Protein AF-A0A1Y1MM07-F1 (afdb_monomer_lite)

Structure (mmCIF, N/CA/C/O backbone):
data_AF-A0A1Y1MM07-F1
#
_entry.id   AF-A0A1Y1MM07-F1
#
loop_
_atom_site.group_PDB
_atom_site.id
_atom_site.type_symbol
_atom_site.label_atom_id
_atom_site.label_alt_id
_atom_site.label_comp_id
_atom_site.label_asym_id
_atom_site.label_entity_id
_atom_site.label_seq_id
_atom_site.pdbx_PDB_ins_code
_atom_site.Cartn_x
_atom_site.Cartn_y
_atom_site.Cartn_z
_atom_site.occupancy
_atom_site.B_iso_or_equiv
_atom_site.auth_seq_id
_atom_site.auth_comp_id
_atom_site.auth_asym_id
_atom_site.auth_atom_id
_atom_site.pdbx_PDB_model_num
ATOM 1 N N . MET A 1 1 ? 27.409 31.759 78.053 1.00 37.31 1 MET A N 1
ATOM 2 C CA . MET A 1 1 ? 28.621 32.077 77.273 1.00 37.31 1 MET A CA 1
ATOM 3 C C . MET A 1 1 ? 28.332 31.735 75.811 1.00 37.31 1 MET A C 1
ATOM 5 O O . MET A 1 1 ? 28.061 30.571 75.577 1.00 37.31 1 MET A O 1
ATOM 9 N N . ILE A 1 2 ? 28.333 32.751 74.918 1.00 43.31 2 ILE A N 1
ATOM 10 C CA . ILE A 1 2 ? 28.798 32.759 73.496 1.00 43.31 2 ILE A CA 1
ATOM 11 C C . ILE A 1 2 ? 28.337 31.607 72.559 1.00 43.31 2 ILE A C 1
ATOM 13 O O . ILE A 1 2 ? 28.619 30.460 72.856 1.00 43.31 2 ILE A O 1
ATOM 17 N N . ASN A 1 3 ? 27.680 31.756 71.393 1.00 34.81 3 ASN A N 1
ATOM 18 C CA . ASN A 1 3 ? 27.496 32.809 70.365 1.00 34.81 3 ASN A CA 1
ATOM 19 C C . ASN A 1 3 ? 26.210 32.464 69.553 1.00 34.81 3 ASN A C 1
ATOM 21 O O . ASN A 1 3 ? 25.998 31.293 69.263 1.00 34.81 3 ASN A O 1
ATOM 25 N N . LYS A 1 4 ? 25.210 33.336 69.332 1.00 48.16 4 LYS A N 1
ATOM 26 C CA . LYS A 1 4 ? 25.006 34.297 68.212 1.00 48.16 4 LYS A CA 1
ATOM 27 C C . LYS A 1 4 ? 25.667 33.958 66.860 1.00 48.16 4 LYS A C 1
ATOM 29 O O . LYS A 1 4 ? 26.886 33.925 66.811 1.00 48.16 4 LYS A O 1
ATOM 34 N N . LEU A 1 5 ? 24.855 33.844 65.795 1.00 41.19 5 LEU A N 1
ATOM 35 C CA . LEU A 1 5 ? 25.003 34.386 64.415 1.00 41.19 5 LEU A CA 1
ATOM 36 C C . LEU A 1 5 ? 23.822 33.835 63.563 1.00 41.19 5 LEU A C 1
ATOM 38 O O . LEU A 1 5 ? 23.614 32.630 63.572 1.00 41.19 5 LEU A O 1
ATOM 42 N N . PHE A 1 6 ? 22.875 34.685 63.115 1.00 39.53 6 PHE A N 1
ATOM 43 C CA . PHE A 1 6 ? 22.716 35.182 61.717 1.00 39.53 6 PHE A CA 1
ATOM 44 C C . PHE A 1 6 ? 22.302 34.048 60.732 1.00 39.53 6 PHE A C 1
ATOM 46 O O . PHE A 1 6 ? 22.954 33.018 60.727 1.00 39.53 6 PHE A O 1
ATOM 53 N N . SER A 1 7 ? 21.291 34.112 59.855 1.00 37.06 7 SER A N 1
ATOM 54 C CA . SER A 1 7 ? 20.555 35.238 59.279 1.00 37.06 7 SER A CA 1
ATOM 55 C C . SER A 1 7 ? 19.344 34.772 58.439 1.00 37.06 7 SER A C 1
ATOM 57 O O . SER A 1 7 ? 19.361 33.662 57.916 1.00 37.06 7 SER A O 1
ATOM 59 N N . GLU A 1 8 ? 18.378 35.689 58.316 1.00 39.94 8 GLU A N 1
ATOM 60 C CA . GLU A 1 8 ? 17.592 36.098 57.130 1.00 39.94 8 GLU A CA 1
ATOM 61 C C . GLU A 1 8 ? 16.610 35.172 56.378 1.00 39.94 8 GLU A C 1
ATOM 63 O O . GLU A 1 8 ? 16.934 34.102 55.868 1.00 39.94 8 GLU A O 1
ATOM 68 N N . ASP A 1 9 ? 15.396 35.727 56.259 1.00 47.38 9 ASP A N 1
ATOM 69 C CA . ASP A 1 9 ? 14.365 35.558 55.232 1.00 47.38 9 ASP A CA 1
ATOM 70 C C . ASP A 1 9 ? 14.912 35.425 53.800 1.00 47.38 9 ASP A C 1
ATOM 72 O O . ASP A 1 9 ? 15.901 36.070 53.491 1.00 47.38 9 ASP A O 1
ATOM 76 N N . ILE A 1 10 ? 14.204 34.702 52.915 1.00 43.00 10 ILE A N 1
ATOM 77 C CA . ILE A 1 10 ? 13.731 35.193 51.599 1.00 43.00 10 ILE A CA 1
ATOM 78 C C . ILE A 1 10 ? 12.591 34.271 51.114 1.00 43.00 10 ILE A C 1
ATOM 80 O O . ILE A 1 10 ? 12.785 33.102 50.779 1.00 43.00 10 ILE A O 1
ATOM 84 N N . ASP A 1 11 ? 11.397 34.852 51.036 1.00 47.22 11 ASP A N 1
ATOM 85 C CA . ASP A 1 11 ? 10.288 34.448 50.176 1.00 47.22 11 ASP A CA 1
ATOM 86 C C . ASP A 1 11 ? 10.658 34.764 48.715 1.00 47.22 11 ASP A C 1
ATOM 88 O O . ASP A 1 11 ? 10.967 35.916 48.412 1.00 47.22 11 ASP A O 1
ATOM 92 N N . THR A 1 12 ? 10.689 33.777 47.809 1.00 44.53 12 THR A N 1
ATOM 93 C CA . THR A 1 12 ? 10.340 33.977 46.384 1.00 44.53 12 THR A CA 1
ATOM 94 C C . THR A 1 12 ? 10.309 32.660 45.601 1.00 44.53 12 THR A C 1
ATOM 96 O O . THR A 1 12 ? 11.318 31.990 45.389 1.00 44.53 12 THR A O 1
ATOM 99 N N . ARG A 1 13 ? 9.121 32.324 45.085 1.00 49.28 13 ARG A N 1
ATOM 100 C CA . ARG A 1 13 ? 8.924 31.392 43.964 1.00 49.28 13 ARG A CA 1
ATOM 101 C C . ARG A 1 13 ? 9.749 31.854 42.753 1.00 49.28 13 ARG A C 1
ATOM 103 O O . ARG A 1 13 ? 9.413 32.874 42.155 1.00 49.28 13 ARG A O 1
ATOM 110 N N . SER A 1 14 ? 10.754 31.089 42.332 1.00 43.97 14 SER A N 1
ATOM 111 C CA . SER A 1 14 ? 11.426 31.286 41.043 1.00 43.97 14 SER A CA 1
ATOM 112 C C . SER A 1 14 ? 10.885 30.290 40.008 1.00 43.97 14 SER A C 1
ATOM 114 O O . SER A 1 14 ? 11.067 29.079 40.105 1.00 43.97 14 SER A O 1
ATOM 116 N N . GLY A 1 15 ? 10.148 30.806 39.020 1.00 59.78 15 GLY A N 1
ATOM 117 C CA . GLY A 1 15 ? 9.855 30.074 37.785 1.00 59.78 15 GLY A CA 1
ATOM 118 C C . GLY A 1 15 ? 11.124 29.885 36.936 1.00 59.78 15 GLY A C 1
ATOM 119 O O . GLY A 1 15 ? 12.152 30.502 37.225 1.00 59.78 15 GLY A O 1
ATOM 120 N N . PRO A 1 16 ? 11.081 29.044 35.887 1.00 55.47 16 PRO A N 1
ATOM 121 C CA . PRO A 1 16 ? 12.240 28.810 35.035 1.00 55.47 16 PRO A CA 1
ATOM 122 C C . PRO A 1 16 ? 12.601 30.094 34.275 1.00 55.47 16 PRO A C 1
ATOM 124 O O . PRO A 1 16 ? 11.744 30.741 33.673 1.00 55.47 16 PRO A O 1
ATOM 127 N N . VAL A 1 17 ? 13.880 30.465 34.327 1.00 61.97 17 VAL A N 1
ATOM 128 C CA . VAL A 1 17 ? 14.432 31.652 33.663 1.00 61.97 17 VAL A CA 1
ATOM 129 C C . VAL A 1 17 ? 14.341 31.466 32.138 1.00 61.97 17 VAL A C 1
ATOM 131 O O . VAL A 1 17 ? 14.716 30.395 31.651 1.00 61.97 17 VAL A O 1
ATOM 134 N N . PRO A 1 18 ? 13.851 32.451 31.360 1.00 70.50 18 PRO A N 1
ATOM 135 C CA . PRO A 1 18 ? 13.851 32.357 29.903 1.00 70.50 18 PRO A CA 1
ATOM 136 C C . PRO A 1 18 ? 15.288 32.326 29.349 1.00 70.50 18 PRO A C 1
ATOM 138 O O . PRO A 1 18 ? 16.193 32.907 29.957 1.00 70.50 18 PRO A O 1
ATOM 141 N N . PRO A 1 19 ? 15.520 31.662 28.201 1.00 65.12 19 PRO A N 1
ATOM 142 C CA . PRO A 1 19 ? 16.841 31.611 27.586 1.00 65.12 19 PRO A CA 1
ATOM 143 C C . PRO A 1 19 ? 17.317 33.016 27.177 1.00 65.12 19 PRO A C 1
ATOM 145 O O . PRO A 1 19 ? 16.496 33.859 26.801 1.00 65.12 19 PRO A O 1
ATOM 148 N N . PRO A 1 20 ? 18.636 33.282 27.233 1.00 69.00 20 PRO A N 1
ATOM 149 C CA . PRO A 1 20 ? 19.189 34.572 26.850 1.00 69.00 20 PRO A CA 1
ATOM 150 C C . PRO A 1 20 ? 18.951 34.859 25.356 1.00 69.00 20 PRO A C 1
ATOM 152 O O . PRO A 1 20 ? 18.939 33.930 24.542 1.00 69.00 20 PRO A O 1
ATOM 155 N N . PRO A 1 21 ? 18.772 36.138 24.978 1.00 72.69 21 PRO A N 1
ATOM 156 C CA . PRO A 1 21 ? 18.596 36.527 23.586 1.00 72.69 21 PRO A CA 1
ATOM 157 C C . PRO A 1 21 ? 19.857 36.225 22.755 1.00 72.69 21 PRO A C 1
ATOM 159 O O . PRO A 1 21 ? 20.974 36.299 23.278 1.00 72.69 21 PRO A O 1
ATOM 162 N N . PRO A 1 22 ? 19.701 35.894 21.460 1.00 67.94 22 PRO A N 1
ATOM 163 C CA . PRO A 1 22 ? 20.828 35.672 20.564 1.00 67.94 22 PRO A CA 1
ATOM 164 C C . PRO A 1 22 ? 21.652 36.960 20.370 1.00 67.94 22 PRO A C 1
ATOM 166 O O . PRO A 1 22 ? 21.097 38.062 20.431 1.00 67.94 22 PRO A O 1
ATOM 169 N N . PRO A 1 23 ? 22.970 36.842 20.124 1.00 71.62 23 PRO A N 1
ATOM 170 C CA . PRO A 1 23 ? 23.832 37.992 19.872 1.00 71.62 23 PRO A CA 1
ATOM 171 C C . PRO A 1 23 ? 23.418 38.739 18.589 1.00 71.62 23 PRO A C 1
ATOM 173 O O . PRO A 1 23 ? 22.902 38.118 17.654 1.00 71.62 23 PRO A O 1
ATOM 176 N N . PRO A 1 24 ? 23.652 40.063 18.515 1.00 65.81 24 PRO A N 1
ATOM 177 C CA . PRO A 1 24 ? 23.350 40.847 17.323 1.00 65.81 24 PRO A CA 1
ATOM 178 C C . PRO A 1 24 ? 24.219 40.398 16.139 1.00 65.81 24 PRO A C 1
ATOM 180 O O . PRO A 1 24 ? 25.421 40.170 16.283 1.00 65.81 24 PRO A O 1
ATOM 183 N N . MET A 1 25 ? 23.596 40.273 14.963 1.00 57.12 25 MET A N 1
ATOM 184 C CA . MET A 1 25 ? 24.300 40.014 13.704 1.00 57.12 25 MET A CA 1
ATOM 185 C C . MET A 1 25 ? 25.295 41.144 13.388 1.00 57.12 25 MET A C 1
ATOM 187 O O . MET A 1 25 ? 25.000 42.305 13.681 1.00 57.12 25 MET A O 1
ATOM 191 N N . PRO A 1 26 ? 26.436 40.839 12.743 1.00 57.25 26 PRO A N 1
ATOM 192 C CA . PRO A 1 26 ? 27.324 41.865 12.216 1.00 57.25 26 PRO A CA 1
ATOM 193 C C . PRO A 1 26 ? 26.592 42.683 11.147 1.00 57.25 26 PRO A C 1
ATOM 195 O O . PRO A 1 26 ? 25.983 42.137 10.225 1.00 57.25 26 PRO A O 1
ATOM 198 N N . THR A 1 27 ? 26.643 44.002 11.293 1.00 52.19 27 THR A N 1
ATOM 199 C CA . THR A 1 27 ? 26.081 44.968 10.354 1.00 52.19 27 THR A CA 1
ATOM 200 C C . THR A 1 27 ? 26.763 44.793 8.999 1.00 52.19 27 THR A C 1
ATOM 202 O O . THR A 1 27 ? 27.965 45.011 8.873 1.00 52.19 27 THR A O 1
ATOM 205 N N . VAL A 1 28 ? 26.012 44.378 7.978 1.00 52.00 28 VAL A N 1
ATOM 206 C CA . VAL A 1 28 ? 26.482 44.450 6.592 1.00 52.00 28 VAL A CA 1
ATOM 207 C C . VAL A 1 28 ? 26.478 45.926 6.216 1.00 52.00 28 VAL A C 1
ATOM 209 O O . VAL A 1 28 ? 25.421 46.555 6.192 1.00 52.00 28 VAL A O 1
ATOM 212 N N . GLU A 1 29 ? 27.658 46.492 5.978 1.00 42.22 29 GLU A N 1
ATOM 213 C CA . GLU A 1 29 ? 27.793 47.854 5.472 1.00 42.22 29 GLU A CA 1
ATOM 214 C C . GLU A 1 29 ? 27.131 47.934 4.093 1.00 42.22 29 GLU A C 1
ATOM 216 O O . GLU A 1 29 ? 27.605 47.374 3.103 1.00 42.22 29 GLU A O 1
ATOM 221 N N . THR A 1 30 ? 25.982 48.604 4.041 1.00 40.47 30 THR A N 1
ATOM 222 C CA . THR A 1 30 ? 25.290 48.945 2.803 1.00 40.47 30 THR A CA 1
ATOM 223 C C . THR A 1 30 ? 26.210 49.839 1.974 1.00 40.47 30 THR A C 1
ATOM 225 O O . THR A 1 30 ? 26.371 51.020 2.282 1.00 40.47 30 THR A O 1
ATOM 228 N N . ILE A 1 31 ? 26.818 49.290 0.921 1.00 43.06 31 ILE A N 1
ATOM 229 C CA . ILE A 1 31 ? 27.521 50.096 -0.080 1.00 43.06 31 ILE A CA 1
ATOM 230 C C . ILE A 1 31 ? 26.474 51.010 -0.721 1.00 43.06 31 ILE A C 1
ATOM 232 O O . ILE A 1 31 ? 25.554 50.549 -1.398 1.00 43.06 31 ILE A O 1
ATOM 236 N N . GLN A 1 32 ? 26.590 52.308 -0.447 1.00 38.91 32 GLN A N 1
ATOM 237 C CA . GLN A 1 32 ? 25.758 53.337 -1.050 1.00 38.91 32 GLN A CA 1
ATOM 238 C C . GLN A 1 32 ? 26.049 53.369 -2.553 1.00 38.91 32 GLN A C 1
ATOM 240 O O . GLN A 1 32 ? 27.163 53.666 -2.978 1.00 38.91 32 GLN A O 1
ATOM 245 N N . LEU A 1 33 ? 25.038 53.032 -3.353 1.00 46.50 33 LEU A N 1
ATOM 246 C CA . LEU A 1 33 ? 25.017 53.290 -4.786 1.00 46.50 33 LEU A CA 1
ATOM 247 C C . LEU A 1 33 ? 24.989 54.803 -4.976 1.00 46.50 33 LEU A C 1
ATOM 249 O O . LEU A 1 33 ? 23.925 55.384 -4.819 1.00 46.50 33 LEU A O 1
ATOM 253 N N . ASN A 1 34 ? 26.121 55.427 -5.288 1.00 48.88 34 ASN A N 1
ATOM 254 C CA . ASN A 1 34 ? 26.160 56.733 -5.936 1.00 48.88 34 ASN A CA 1
ATOM 255 C C . ASN A 1 34 ? 27.449 56.855 -6.761 1.00 48.88 34 ASN A C 1
ATOM 257 O O . ASN A 1 34 ? 28.524 56.478 -6.305 1.00 48.88 34 ASN A O 1
ATOM 261 N N . ASP A 1 35 ? 27.272 57.389 -7.970 1.00 38.97 35 ASP A N 1
ATOM 262 C CA . ASP A 1 35 ? 28.250 57.673 -9.027 1.00 38.97 35 ASP A CA 1
ATOM 263 C C . ASP A 1 35 ? 28.723 56.509 -9.914 1.00 38.97 35 ASP A C 1
ATOM 265 O O . ASP A 1 35 ? 29.718 55.830 -9.672 1.00 38.97 35 ASP A O 1
ATOM 269 N N . ILE A 1 36 ? 28.018 56.355 -11.040 1.00 46.66 36 ILE A N 1
ATOM 270 C CA . ILE A 1 36 ? 28.522 55.703 -12.250 1.00 46.66 36 ILE A CA 1
ATOM 271 C C . ILE A 1 36 ? 29.133 56.793 -13.143 1.00 46.66 36 ILE A C 1
ATOM 273 O O . ILE A 1 36 ? 28.380 57.614 -13.671 1.00 46.66 36 ILE A O 1
ATOM 277 N N . PRO A 1 37 ? 30.438 56.736 -13.459 1.00 39.72 37 PRO A N 1
ATOM 278 C CA . PRO A 1 37 ? 30.936 57.231 -14.728 1.00 39.72 37 PRO A CA 1
ATOM 279 C C . PRO A 1 37 ? 31.177 56.044 -15.665 1.00 39.72 37 PRO A C 1
ATOM 281 O O . PRO A 1 37 ? 31.942 55.123 -15.393 1.00 39.72 37 PRO A O 1
ATOM 284 N N . ASN A 1 38 ? 30.469 56.091 -16.785 1.00 47.50 38 ASN A N 1
ATOM 285 C CA . ASN A 1 38 ? 30.560 55.218 -17.946 1.00 47.50 38 ASN A CA 1
ATOM 286 C C . ASN A 1 38 ? 32.017 54.976 -18.406 1.00 47.50 38 ASN A C 1
ATOM 288 O O . ASN A 1 38 ? 32.664 55.928 -18.835 1.00 47.50 38 ASN A O 1
ATOM 292 N N . THR A 1 39 ? 32.523 53.733 -18.383 1.00 42.84 39 THR A N 1
ATOM 293 C CA . THR A 1 39 ? 33.608 53.260 -19.274 1.00 42.84 39 THR A CA 1
ATOM 294 C C . THR A 1 39 ? 33.572 51.723 -19.424 1.00 42.84 39 THR A C 1
ATOM 296 O O . THR A 1 39 ? 33.589 50.989 -18.444 1.00 42.84 39 THR A O 1
ATOM 299 N N . GLU A 1 40 ? 33.481 51.304 -20.688 1.00 42.22 40 GLU A N 1
ATOM 300 C CA . GLU A 1 40 ? 33.608 50.009 -21.393 1.00 42.22 40 GLU A CA 1
ATOM 301 C C . GLU A 1 40 ? 33.887 48.655 -20.673 1.00 42.22 40 GLU A C 1
ATOM 303 O O . GLU A 1 40 ? 34.630 48.565 -19.693 1.00 42.22 40 GLU A O 1
ATOM 308 N N . PRO A 1 41 ? 33.370 47.531 -21.229 1.00 42.47 41 PRO A N 1
ATOM 309 C CA . PRO A 1 41 ? 33.535 46.191 -20.667 1.00 42.47 41 PRO A CA 1
ATOM 310 C C . PRO A 1 41 ? 34.928 45.598 -20.944 1.00 42.47 41 PRO A C 1
ATOM 312 O O . PRO A 1 41 ? 35.231 45.148 -22.048 1.00 42.47 41 PRO A O 1
ATOM 315 N N . ILE A 1 42 ? 35.765 45.492 -19.908 1.00 44.56 42 ILE A N 1
ATOM 316 C CA . ILE A 1 42 ? 37.000 44.695 -19.964 1.00 44.56 42 ILE A CA 1
ATOM 317 C C . ILE A 1 42 ? 36.639 43.207 -19.850 1.00 44.56 42 ILE A C 1
ATOM 319 O O . ILE A 1 42 ? 36.332 42.697 -18.769 1.00 44.56 42 ILE A O 1
ATOM 323 N N . ILE A 1 43 ? 36.721 42.497 -20.976 1.00 51.41 43 ILE A N 1
ATOM 324 C CA . ILE A 1 43 ? 36.728 41.032 -21.041 1.00 51.41 43 ILE A CA 1
ATOM 325 C C . ILE A 1 43 ? 37.981 40.538 -20.300 1.00 51.41 43 ILE A C 1
ATOM 327 O O . ILE A 1 43 ? 39.099 40.681 -20.790 1.00 51.41 43 ILE A O 1
ATOM 331 N N . ARG A 1 44 ? 37.816 39.958 -19.106 1.00 53.25 44 ARG A N 1
ATOM 332 C CA . ARG A 1 44 ? 38.906 39.267 -18.398 1.00 53.25 44 ARG A CA 1
ATOM 333 C C . ARG A 1 44 ? 38.909 37.788 -18.813 1.00 53.25 44 ARG A C 1
ATOM 335 O O . ARG A 1 44 ? 37.868 37.144 -18.690 1.00 53.25 44 ARG A O 1
ATOM 342 N N . PRO A 1 45 ? 40.031 37.225 -19.292 1.00 53.59 45 PRO A N 1
ATOM 343 C CA . PRO A 1 45 ? 40.102 35.807 -19.636 1.00 53.59 45 PRO A CA 1
ATOM 344 C C . PRO A 1 45 ? 40.060 34.927 -18.371 1.00 53.59 45 PRO A C 1
ATOM 346 O O . PRO A 1 45 ? 40.540 35.350 -17.314 1.00 53.59 45 PRO A O 1
ATOM 349 N N . PRO A 1 46 ? 39.525 33.692 -18.443 1.00 49.25 46 PRO A N 1
ATOM 350 C CA . PRO A 1 46 ? 39.530 32.786 -17.303 1.00 49.25 46 PRO A CA 1
ATOM 351 C C . PRO A 1 46 ? 40.965 32.337 -17.005 1.00 49.25 46 PRO A C 1
ATOM 353 O O . PRO A 1 46 ? 41.650 31.774 -17.862 1.00 49.25 46 PRO A O 1
ATOM 356 N N . LEU A 1 47 ? 41.417 32.575 -15.771 1.00 52.34 47 LEU A N 1
ATOM 357 C CA . LEU A 1 47 ? 42.679 32.051 -15.252 1.00 52.34 47 LEU A CA 1
ATOM 358 C C . LEU A 1 47 ? 42.631 30.517 -15.285 1.00 52.34 47 LEU A C 1
ATOM 360 O O . LEU A 1 47 ? 42.002 29.878 -14.439 1.00 52.34 47 LEU A O 1
ATOM 364 N N . LYS A 1 48 ? 43.307 29.925 -16.274 1.00 54.72 48 LYS A N 1
ATOM 365 C CA . LYS A 1 48 ? 43.599 28.491 -16.326 1.00 54.72 48 LYS A CA 1
ATOM 366 C C . LYS A 1 48 ? 44.530 28.160 -15.158 1.00 54.72 48 LYS A C 1
ATOM 368 O O . LYS A 1 48 ? 45.729 28.418 -15.228 1.00 54.72 48 LYS A O 1
ATOM 373 N N . ARG A 1 49 ? 43.985 27.616 -14.067 1.00 55.56 49 ARG A N 1
ATOM 374 C CA . ARG A 1 49 ? 44.797 27.029 -12.995 1.00 55.56 49 ARG A CA 1
ATOM 375 C C . ARG A 1 49 ? 45.356 25.702 -13.504 1.00 55.56 49 ARG A C 1
ATOM 377 O O . ARG A 1 49 ? 44.602 24.767 -13.751 1.00 55.56 49 ARG A O 1
ATOM 384 N N . SER A 1 50 ? 46.669 25.662 -13.711 1.00 55.72 50 SER A N 1
ATOM 385 C CA . SER A 1 50 ? 47.407 24.425 -13.971 1.00 55.72 50 SER A CA 1
ATOM 386 C C . SER A 1 50 ? 47.249 23.470 -12.776 1.00 55.72 50 SER A C 1
ATOM 388 O O . SER A 1 50 ? 47.323 23.946 -11.638 1.00 55.72 50 SER A O 1
ATOM 390 N N . PRO A 1 51 ? 47.038 22.156 -12.978 1.00 51.53 51 PRO A N 1
ATOM 391 C CA . PRO A 1 51 ? 47.055 21.202 -11.880 1.00 51.53 51 PRO A CA 1
ATOM 392 C C . PRO A 1 51 ? 48.498 21.057 -11.382 1.00 51.53 51 PRO A C 1
ATOM 394 O O . PRO A 1 51 ? 49.358 20.499 -12.062 1.00 51.53 51 PRO A O 1
ATOM 397 N N . SER A 1 52 ? 48.779 21.595 -10.196 1.00 49.75 52 SER A N 1
ATOM 398 C CA . SER A 1 52 ? 50.033 21.321 -9.500 1.00 49.75 52 SER A CA 1
ATOM 399 C C . SER A 1 52 ? 49.963 19.912 -8.911 1.00 49.75 52 SER A C 1
ATOM 401 O O . SER A 1 52 ? 49.120 19.609 -8.068 1.00 49.75 52 SER A O 1
ATOM 403 N N . ILE A 1 53 ? 50.836 19.038 -9.405 1.00 60.06 53 ILE A N 1
ATOM 404 C CA . ILE A 1 53 ? 51.089 17.704 -8.866 1.00 60.06 53 ILE A CA 1
ATOM 405 C C . ILE A 1 53 ? 51.873 17.882 -7.561 1.00 60.06 53 ILE A C 1
ATOM 407 O O . ILE A 1 53 ? 53.088 18.012 -7.613 1.00 60.06 53 ILE A O 1
ATOM 411 N N . MET A 1 54 ? 51.185 17.944 -6.417 1.00 55.09 54 MET A N 1
ATOM 412 C CA . MET A 1 54 ? 51.654 17.526 -5.081 1.00 55.09 54 MET A CA 1
ATOM 413 C C . MET A 1 54 ? 50.712 18.070 -4.004 1.00 55.09 54 MET A C 1
ATOM 415 O O . MET A 1 54 ? 50.679 19.275 -3.774 1.00 55.09 54 MET A O 1
ATOM 419 N N . SER A 1 55 ? 50.014 17.181 -3.293 1.00 44.69 55 SER A N 1
ATOM 420 C CA . SER A 1 55 ? 49.994 17.149 -1.819 1.00 44.69 55 SER A CA 1
ATOM 421 C C . SER 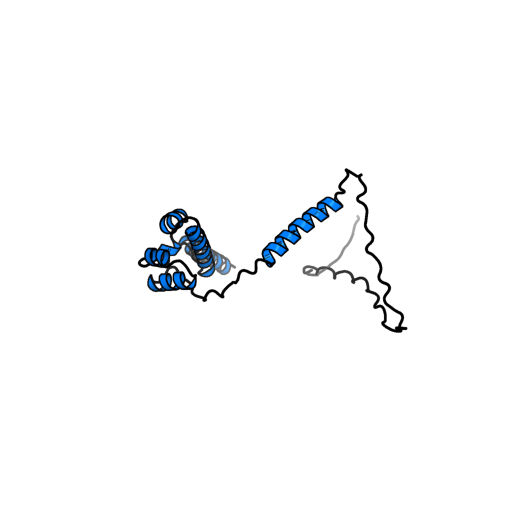A 1 55 ? 49.030 16.077 -1.331 1.00 44.69 55 SER A C 1
ATOM 423 O O . SER A 1 55 ? 47.825 16.269 -1.211 1.00 44.69 55 SER A O 1
ATOM 425 N N . THR A 1 56 ? 49.601 14.925 -1.010 1.00 54.25 56 THR A N 1
ATOM 426 C CA . THR A 1 56 ? 48.972 13.851 -0.249 1.00 54.25 56 THR A CA 1
ATOM 427 C C . THR A 1 56 ? 48.873 14.284 1.216 1.00 54.25 56 THR A C 1
ATOM 429 O O . THR A 1 56 ? 49.652 13.818 2.029 1.00 54.25 56 THR A O 1
ATOM 432 N N . MET A 1 57 ? 47.978 15.215 1.552 1.00 58.22 57 MET A N 1
ATOM 433 C CA . MET A 1 57 ? 47.487 15.486 2.916 1.00 58.22 57 MET A CA 1
ATOM 434 C C . MET A 1 57 ? 46.137 16.208 2.791 1.00 58.22 57 MET A C 1
ATOM 436 O O . MET A 1 57 ? 46.039 17.410 3.026 1.00 58.22 57 MET A O 1
ATOM 440 N N . THR A 1 58 ? 45.097 15.478 2.377 1.00 58.69 58 THR A N 1
ATOM 441 C CA . THR A 1 58 ? 43.708 15.961 2.394 1.00 58.69 58 THR A CA 1
ATOM 442 C C . THR A 1 58 ? 43.384 16.402 3.817 1.00 58.69 58 THR A C 1
ATOM 444 O O . THR A 1 58 ? 43.265 15.569 4.722 1.00 58.69 58 THR A O 1
ATOM 447 N N . THR A 1 59 ? 43.326 17.713 4.042 1.00 74.38 59 THR A N 1
ATOM 448 C CA . THR A 1 59 ? 43.023 18.263 5.365 1.00 74.38 59 THR A CA 1
ATOM 449 C C . THR A 1 59 ? 41.625 17.810 5.785 1.00 74.38 59 THR A C 1
ATOM 451 O O . THR A 1 59 ? 40.761 17.566 4.941 1.00 74.38 59 THR A O 1
ATOM 454 N N . THR A 1 60 ? 41.361 17.705 7.089 1.00 80.50 60 THR A N 1
ATOM 455 C CA . THR A 1 60 ? 40.018 17.381 7.609 1.00 80.50 60 THR A CA 1
ATOM 456 C C . THR A 1 60 ? 38.933 18.266 6.987 1.00 80.50 60 THR A C 1
ATOM 458 O O . THR A 1 60 ? 37.831 17.793 6.728 1.00 80.50 60 THR A O 1
ATOM 461 N N . SER A 1 61 ? 39.273 19.523 6.682 1.00 81.69 61 SER A N 1
ATOM 462 C CA . SER A 1 61 ? 38.384 20.475 6.016 1.00 81.69 61 SER A CA 1
ATOM 463 C C . SER A 1 61 ? 37.968 20.028 4.615 1.00 81.69 61 SER A C 1
ATOM 465 O O . SER A 1 61 ? 36.811 20.201 4.257 1.00 81.69 61 SER A O 1
ATOM 467 N N . GLU A 1 62 ? 38.873 19.443 3.833 1.00 84.38 62 GLU A N 1
ATOM 468 C CA . GLU A 1 62 ? 38.580 18.971 2.474 1.00 84.38 62 GLU A CA 1
ATOM 469 C C . GLU A 1 62 ? 37.693 17.721 2.512 1.00 84.38 62 GLU A C 1
ATOM 471 O O . GLU A 1 62 ? 36.682 17.672 1.821 1.00 84.38 62 GLU A O 1
ATOM 476 N N . ARG A 1 63 ? 37.948 16.795 3.449 1.00 84.81 63 ARG A N 1
ATOM 477 C CA . ARG A 1 63 ? 37.054 15.644 3.680 1.00 84.81 63 ARG A CA 1
ATOM 478 C C . ARG A 1 63 ? 35.652 16.080 4.100 1.00 84.81 63 ARG A C 1
ATOM 480 O O . ARG A 1 63 ? 34.669 15.552 3.599 1.00 84.81 63 ARG A O 1
ATOM 487 N N . MET A 1 64 ? 35.546 17.058 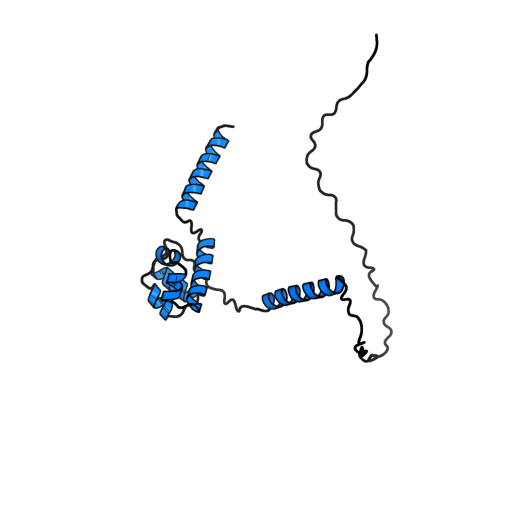5.002 1.00 90.62 64 MET A N 1
ATOM 488 C CA . MET A 1 64 ? 34.249 17.624 5.388 1.00 90.62 64 MET A CA 1
ATOM 489 C C . MET A 1 64 ? 33.549 18.278 4.193 1.00 90.62 64 MET A C 1
ATOM 491 O O . MET A 1 64 ? 32.345 18.108 4.026 1.00 90.62 64 MET A O 1
ATOM 495 N N . GLN A 1 65 ? 34.292 18.996 3.348 1.00 91.62 65 GLN A N 1
ATOM 496 C CA . GLN A 1 65 ? 33.757 19.606 2.133 1.00 91.62 65 GLN A CA 1
ATOM 497 C C . GLN A 1 65 ? 33.207 18.548 1.167 1.00 91.62 65 GLN A C 1
ATOM 499 O O . GLN A 1 65 ? 32.138 18.750 0.588 1.00 91.62 65 GLN A O 1
ATOM 504 N N . ASP A 1 66 ? 33.912 17.430 1.004 1.00 90.44 66 ASP A N 1
ATOM 505 C CA . ASP A 1 66 ? 33.505 16.325 0.135 1.00 90.44 66 ASP A CA 1
ATOM 506 C C . ASP A 1 66 ? 32.229 15.654 0.650 1.00 90.44 66 ASP A C 1
ATOM 508 O O . ASP A 1 66 ? 31.261 15.527 -0.099 1.00 90.44 66 ASP A O 1
ATOM 512 N N . GLU A 1 67 ? 32.170 15.327 1.944 1.00 90.94 67 GLU A N 1
ATOM 513 C CA . GLU A 1 67 ? 30.967 14.771 2.580 1.00 90.94 67 GLU A CA 1
ATOM 514 C C . GLU A 1 67 ? 29.764 15.715 2.429 1.00 90.94 67 GLU A C 1
ATOM 516 O O . GLU A 1 67 ? 28.665 15.293 2.060 1.00 90.94 67 GLU A O 1
ATOM 521 N N . LEU A 1 68 ? 29.966 17.020 2.638 1.00 94.00 68 LEU A N 1
ATOM 522 C CA . LEU A 1 68 ? 28.911 18.017 2.454 1.00 94.00 68 LEU A CA 1
ATOM 523 C C . LEU A 1 68 ? 28.434 18.083 1.001 1.00 94.00 68 LEU A C 1
ATOM 525 O O . LEU A 1 68 ? 27.228 18.152 0.760 1.00 94.00 68 LEU A O 1
ATOM 529 N N . ASN A 1 69 ? 29.344 18.039 0.028 1.00 92.12 69 ASN A N 1
ATOM 530 C CA . ASN A 1 69 ? 28.974 18.022 -1.387 1.00 92.12 69 ASN A CA 1
ATOM 531 C C . ASN A 1 69 ? 28.202 16.753 -1.759 1.00 92.12 69 ASN A C 1
ATOM 533 O O . ASN A 1 69 ? 27.217 16.844 -2.495 1.00 92.12 69 ASN A O 1
ATOM 537 N N . ILE A 1 70 ? 28.596 15.596 -1.224 1.00 92.19 70 ILE A N 1
ATOM 538 C CA . ILE A 1 70 ? 27.889 14.327 -1.425 1.00 92.19 70 ILE A CA 1
ATOM 539 C C . ILE A 1 70 ? 26.464 14.437 -0.880 1.00 92.19 70 ILE A C 1
ATOM 541 O O . ILE A 1 70 ? 25.506 14.211 -1.622 1.00 92.19 70 ILE A O 1
ATOM 545 N N . VAL A 1 71 ? 26.299 14.866 0.374 1.00 91.31 71 VAL A N 1
ATOM 546 C CA . VAL A 1 71 ? 24.977 15.023 0.999 1.00 91.31 71 VAL A CA 1
ATOM 547 C C . VAL A 1 71 ? 24.122 16.021 0.215 1.00 91.31 71 VAL A C 1
ATOM 549 O O . VAL A 1 71 ? 22.981 15.714 -0.129 1.00 91.31 71 VAL A O 1
ATOM 552 N N . LEU A 1 72 ? 24.658 17.191 -0.141 1.00 91.62 72 LEU A N 1
ATOM 553 C CA . LEU A 1 72 ? 23.926 18.195 -0.917 1.00 91.62 72 LEU A CA 1
ATOM 554 C C . LEU A 1 72 ? 23.535 17.692 -2.310 1.00 91.62 72 LEU A C 1
ATOM 556 O O . LEU A 1 72 ? 22.429 17.990 -2.767 1.00 91.62 72 LEU A O 1
ATOM 560 N N . SER A 1 73 ? 24.398 16.915 -2.970 1.00 88.25 73 SER A N 1
ATOM 561 C CA . SER A 1 73 ? 24.065 16.267 -4.240 1.00 88.25 73 SER A CA 1
ATOM 562 C C . SER A 1 73 ? 22.904 15.300 -4.051 1.00 88.25 73 SER A C 1
ATOM 564 O O . SER A 1 73 ? 21.900 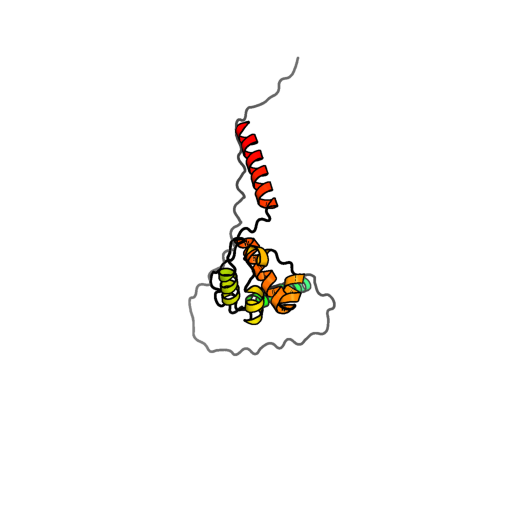15.436 -4.739 1.00 88.25 73 SER A O 1
ATOM 566 N N . MET A 1 74 ? 22.961 14.421 -3.047 1.00 85.62 74 MET A N 1
ATOM 567 C CA . MET A 1 74 ? 21.877 13.479 -2.752 1.00 85.62 74 MET A CA 1
ATOM 568 C C . MET A 1 74 ? 20.559 14.203 -2.444 1.00 85.62 74 MET A C 1
ATOM 570 O O . MET A 1 74 ? 19.500 13.802 -2.925 1.00 85.62 74 MET A O 1
ATOM 574 N N . PHE A 1 75 ? 20.588 15.291 -1.672 1.00 83.44 75 PHE A N 1
ATOM 575 C CA . PHE A 1 75 ? 19.395 16.100 -1.396 1.00 83.44 75 PHE A CA 1
ATOM 576 C C . PHE A 1 75 ? 18.850 16.770 -2.660 1.00 83.44 75 PHE A 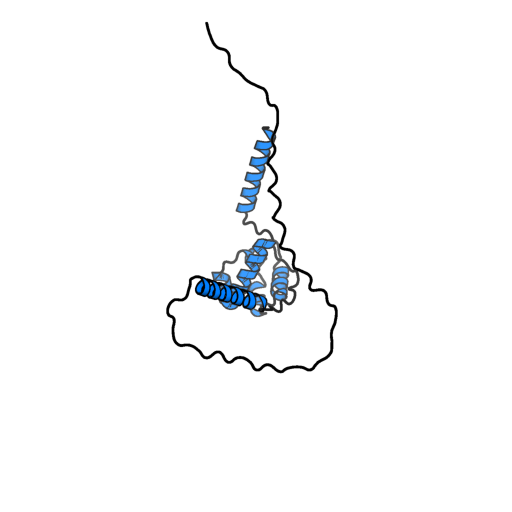C 1
ATOM 578 O O . PHE A 1 75 ? 17.635 16.796 -2.866 1.00 83.44 75 PHE A O 1
ATOM 585 N N . ARG A 1 76 ? 19.727 17.288 -3.525 1.00 82.75 76 ARG A N 1
ATOM 586 C CA . ARG A 1 76 ? 19.331 17.915 -4.788 1.00 82.75 76 ARG A CA 1
ATOM 587 C C . ARG A 1 76 ? 18.765 16.896 -5.770 1.00 82.75 76 ARG A C 1
ATOM 589 O O . ARG A 1 76 ? 17.744 17.204 -6.369 1.00 82.75 76 ARG A O 1
ATOM 596 N N . ASP A 1 77 ? 19.341 15.701 -5.851 1.00 76.88 77 ASP A N 1
ATOM 597 C CA . ASP A 1 77 ? 18.856 14.583 -6.669 1.00 76.88 77 ASP A CA 1
ATOM 598 C C . ASP A 1 77 ? 17.499 14.067 -6.175 1.00 76.88 77 ASP A C 1
ATOM 600 O O . ASP A 1 77 ? 16.620 13.730 -6.962 1.00 76.88 77 ASP A O 1
ATOM 604 N N . ASN A 1 78 ? 17.274 14.049 -4.860 1.00 70.69 78 ASN A N 1
ATOM 605 C CA . ASN A 1 78 ? 15.966 13.705 -4.301 1.00 70.69 78 ASN A CA 1
ATOM 606 C C . ASN A 1 78 ? 14.928 14.826 -4.472 1.00 70.69 78 ASN A C 1
ATOM 608 O O . ASN A 1 78 ? 13.744 14.527 -4.593 1.00 70.69 78 ASN A O 1
ATOM 612 N N . LYS A 1 79 ? 15.351 16.096 -4.529 1.00 68.75 79 LYS A N 1
ATOM 613 C CA . LYS A 1 79 ? 14.479 17.253 -4.805 1.00 68.75 79 LYS A CA 1
ATOM 614 C C . LYS A 1 79 ? 14.170 17.424 -6.297 1.00 68.75 79 LYS A C 1
ATOM 616 O O . LYS A 1 79 ? 13.104 17.930 -6.639 1.00 68.75 79 LYS A O 1
ATOM 621 N N . SER A 1 80 ? 15.097 17.047 -7.177 1.00 60.00 80 SER A N 1
ATOM 622 C CA . SER A 1 80 ? 14.964 17.125 -8.638 1.00 60.00 80 SER A CA 1
ATOM 623 C C . SER A 1 80 ? 14.280 15.906 -9.247 1.00 60.00 80 SER A C 1
ATOM 625 O O . SER A 1 80 ? 13.828 15.992 -10.388 1.00 60.00 80 SER A O 1
ATOM 627 N N . LYS A 1 81 ? 14.106 14.817 -8.483 1.00 62.75 81 LYS A N 1
ATOM 628 C CA . LYS A 1 81 ? 13.009 13.863 -8.689 1.00 62.75 81 LYS A CA 1
ATOM 629 C C . LYS A 1 81 ? 11.692 14.603 -8.467 1.00 62.75 81 LYS A C 1
ATOM 631 O O . LYS A 1 81 ? 11.034 14.475 -7.437 1.00 62.75 81 LYS A O 1
ATOM 636 N N . ASN A 1 82 ? 11.333 15.421 -9.448 1.00 52.81 82 ASN A N 1
ATOM 637 C CA . ASN A 1 82 ? 9.986 15.893 -9.660 1.00 52.81 82 ASN A CA 1
ATOM 638 C C . ASN A 1 82 ? 9.201 14.634 -10.025 1.00 52.81 82 ASN A C 1
ATOM 640 O O . ASN A 1 82 ? 9.088 14.262 -11.189 1.00 52.81 82 ASN A O 1
ATOM 644 N N . TYR A 1 83 ? 8.797 13.877 -9.003 1.00 56.94 83 TYR A N 1
ATOM 645 C CA . TYR A 1 83 ? 7.734 12.912 -9.175 1.00 56.94 83 TYR A CA 1
ATOM 646 C C . TYR A 1 83 ? 6.602 13.735 -9.779 1.00 56.94 83 TYR A C 1
ATOM 648 O O . TYR A 1 83 ? 6.177 14.720 -9.171 1.00 56.94 83 TYR A O 1
ATOM 656 N N . ASP A 1 84 ? 6.187 13.396 -10.996 1.00 50.25 84 ASP A N 1
ATOM 657 C CA . ASP A 1 84 ? 4.917 13.852 -11.533 1.00 50.25 84 ASP A CA 1
ATOM 658 C C . ASP A 1 84 ? 3.864 13.216 -10.620 1.00 50.25 84 ASP A C 1
ATOM 660 O O . ASP A 1 84 ? 3.400 12.093 -10.820 1.00 50.25 84 ASP A O 1
ATOM 664 N N . ILE A 1 85 ? 3.646 13.850 -9.464 1.00 54.16 85 ILE A N 1
ATOM 665 C CA . ILE A 1 85 ? 2.625 13.467 -8.508 1.00 54.16 85 ILE A CA 1
ATOM 666 C C . ILE A 1 85 ? 1.359 13.989 -9.158 1.00 54.16 85 ILE A C 1
ATOM 668 O O . ILE A 1 85 ? 0.835 15.037 -8.782 1.00 54.16 85 ILE A O 1
ATOM 672 N N . THR A 1 86 ? 0.880 13.268 -10.172 1.00 56.91 86 THR A N 1
ATOM 673 C CA . THR A 1 86 ? -0.515 13.347 -10.573 1.00 56.91 86 THR A CA 1
ATOM 674 C C . THR A 1 86 ? -1.292 13.179 -9.282 1.00 56.91 86 THR A C 1
ATOM 676 O O . THR A 1 86 ? -1.190 12.124 -8.640 1.00 56.91 86 THR A O 1
ATOM 679 N N . GLN A 1 87 ? -1.938 14.259 -8.842 1.00 48.72 87 GLN A N 1
ATOM 680 C CA . GLN A 1 87 ? -2.631 14.321 -7.570 1.00 48.72 87 GLN A CA 1
ATOM 681 C C . GLN A 1 87 ? -3.520 13.095 -7.470 1.00 48.72 87 GLN A C 1
ATOM 683 O O . GLN A 1 87 ? -4.483 12.945 -8.220 1.00 48.72 87 GLN A O 1
ATOM 688 N N . THR A 1 88 ? -3.113 12.152 -6.622 1.00 55.91 88 THR A N 1
ATOM 689 C CA . THR A 1 88 ? -3.845 10.906 -6.534 1.00 55.91 88 THR A CA 1
ATOM 690 C C . THR A 1 88 ? -5.172 11.255 -5.886 1.00 55.91 88 THR A C 1
ATOM 692 O O . THR A 1 88 ? -5.142 11.879 -4.821 1.00 55.91 88 THR A O 1
ATOM 695 N N . PRO A 1 89 ? -6.312 10.922 -6.509 1.00 56.72 89 PRO A N 1
ATOM 696 C CA . PRO A 1 89 ? -7.605 11.236 -5.929 1.00 56.72 89 PRO A CA 1
ATOM 697 C C . PRO A 1 89 ? -7.655 10.695 -4.497 1.00 56.72 89 PRO A C 1
ATOM 699 O O . PRO A 1 89 ? -7.101 9.628 -4.204 1.00 56.72 89 PRO A O 1
ATOM 702 N N . GLU A 1 90 ? -8.257 11.484 -3.607 1.00 64.94 90 GLU A N 1
ATOM 703 C CA . GLU A 1 90 ? -8.326 11.270 -2.156 1.00 64.94 90 GLU A CA 1
ATOM 704 C C . GLU A 1 90 ? -9.277 10.118 -1.791 1.00 64.94 90 GLU A C 1
ATOM 706 O O . GLU A 1 90 ? -10.190 10.241 -0.982 1.00 64.94 90 GLU A O 1
ATOM 711 N N . ILE A 1 91 ? -9.090 8.969 -2.436 1.00 77.31 91 ILE A N 1
ATOM 712 C CA . ILE A 1 91 ? -9.821 7.752 -2.128 1.00 77.31 91 ILE A CA 1
ATOM 713 C C . ILE A 1 91 ? -9.004 7.005 -1.081 1.00 77.31 91 ILE A C 1
ATOM 715 O O . ILE A 1 91 ? -7.847 6.624 -1.309 1.00 77.31 91 ILE A O 1
ATOM 719 N N . TYR A 1 92 ? -9.609 6.819 0.086 1.00 81.56 92 TYR A N 1
ATOM 720 C CA . TYR A 1 92 ? -9.050 6.061 1.197 1.00 81.56 92 TYR A CA 1
ATOM 721 C C . TYR A 1 92 ? -9.829 4.761 1.382 1.00 81.56 92 TYR A C 1
ATOM 723 O O . TYR A 1 92 ? -11.004 4.681 1.036 1.00 81.56 92 TYR A O 1
ATOM 731 N N . ILE A 1 93 ? -9.148 3.735 1.895 1.00 84.81 93 ILE A N 1
ATOM 732 C CA . ILE A 1 93 ? -9.767 2.453 2.235 1.00 84.81 93 ILE A CA 1
ATOM 733 C C . ILE A 1 93 ? -9.550 2.167 3.712 1.00 84.81 93 ILE A C 1
ATOM 735 O O . ILE A 1 93 ? -8.442 2.318 4.232 1.00 84.81 93 ILE A O 1
ATOM 739 N N . ASP A 1 94 ? -10.609 1.693 4.349 1.00 83.38 94 ASP A N 1
ATOM 740 C CA . ASP A 1 94 ? -10.643 1.324 5.753 1.00 83.38 94 ASP A CA 1
ATOM 741 C C . ASP A 1 94 ? -10.953 -0.172 5.888 1.00 83.38 94 ASP A C 1
ATOM 743 O O . ASP A 1 94 ? -11.309 -0.872 4.936 1.00 83.38 94 ASP A O 1
ATOM 747 N N . GLN A 1 95 ? -10.889 -0.690 7.115 1.00 82.62 95 GLN A N 1
ATOM 748 C CA . GLN A 1 95 ? -11.227 -2.088 7.401 1.00 82.62 95 GLN A CA 1
ATOM 749 C C . GLN A 1 95 ? -12.664 -2.462 6.988 1.00 82.62 95 GLN A C 1
ATOM 751 O O . GLN A 1 95 ? -12.940 -3.623 6.684 1.00 82.62 95 GLN A O 1
ATOM 756 N N . ARG A 1 96 ? -13.580 -1.487 6.981 1.00 83.81 96 ARG A N 1
ATOM 757 C CA . ARG A 1 96 ? -15.002 -1.673 6.658 1.00 83.81 96 ARG A CA 1
ATOM 758 C C . ARG A 1 96 ? -15.325 -1.470 5.176 1.00 83.81 96 ARG A C 1
ATOM 760 O O . ARG A 1 96 ? -16.479 -1.654 4.803 1.00 83.81 96 ARG A O 1
ATOM 767 N N . SER A 1 97 ? -14.337 -1.119 4.352 1.00 86.44 97 SER A N 1
ATOM 768 C CA . SER A 1 97 ? -14.558 -0.861 2.931 1.00 86.44 97 SER A CA 1
ATOM 769 C C . SER A 1 97 ? -15.010 -2.118 2.191 1.00 86.44 97 SER A C 1
ATOM 771 O O . SER A 1 97 ? -14.492 -3.229 2.383 1.00 86.44 97 SER A O 1
ATOM 773 N N . THR A 1 98 ? -15.991 -1.925 1.323 1.00 90.31 98 THR A N 1
ATOM 774 C CA . THR A 1 98 ? -16.555 -2.944 0.446 1.00 90.31 98 THR A CA 1
ATOM 775 C C . THR A 1 98 ? -15.581 -3.304 -0.683 1.00 90.31 98 THR A C 1
ATOM 777 O O . THR A 1 98 ? -14.694 -2.518 -1.022 1.00 90.31 98 THR A O 1
ATOM 780 N N . PRO A 1 99 ? -15.740 -4.477 -1.326 1.00 90.25 99 PRO A N 1
ATOM 781 C CA . PRO A 1 99 ? -14.918 -4.845 -2.482 1.00 90.25 99 PRO A CA 1
ATOM 782 C C . PRO A 1 99 ? -15.019 -3.851 -3.650 1.00 90.25 99 PRO A C 1
ATOM 784 O O . PRO A 1 99 ? -14.074 -3.716 -4.420 1.00 90.25 99 PRO A O 1
ATOM 787 N N . SER A 1 100 ? -16.145 -3.136 -3.773 1.00 90.44 100 SER A N 1
ATOM 788 C CA . SER A 1 100 ? -16.322 -2.096 -4.793 1.00 90.44 100 SER A CA 1
ATOM 789 C C . SER A 1 100 ? -15.430 -0.883 -4.522 1.00 90.44 100 SER A C 1
ATOM 791 O O . SER A 1 100 ? -14.748 -0.419 -5.428 1.00 90.44 100 SER A O 1
ATOM 793 N N . GLU A 1 101 ? -15.379 -0.410 -3.274 1.00 89.31 101 GLU A N 1
ATOM 794 C CA . GLU A 1 101 ? -14.508 0.706 -2.869 1.00 89.31 101 GLU A CA 1
ATOM 795 C C . GLU A 1 101 ? -13.025 0.333 -2.988 1.00 89.31 101 GLU A C 1
ATOM 797 O O . GLU A 1 101 ? -12.200 1.145 -3.398 1.00 89.31 101 GLU A O 1
ATOM 802 N N . VAL A 1 102 ? -12.677 -0.925 -2.696 1.00 89.94 102 VAL A N 1
ATOM 803 C CA . VAL A 1 102 ? -11.321 -1.446 -2.922 1.00 89.94 102 VAL A CA 1
ATOM 804 C C . VAL A 1 102 ? -10.956 -1.422 -4.410 1.00 89.94 102 VAL A C 1
ATOM 806 O O . VAL A 1 102 ? -9.831 -1.061 -4.760 1.00 89.94 102 VAL A O 1
ATOM 809 N N . GLN A 1 103 ? -11.894 -1.773 -5.292 1.00 91.00 103 GLN A N 1
ATOM 810 C CA . GLN A 1 103 ? -11.688 -1.719 -6.739 1.00 91.00 103 GLN A CA 1
ATOM 811 C C . GLN A 1 103 ? -11.435 -0.284 -7.208 1.00 91.00 103 GLN A C 1
ATOM 813 O O . GLN A 1 103 ? -10.469 -0.030 -7.927 1.00 91.00 103 GLN A O 1
ATOM 818 N N . GLU A 1 104 ? -12.278 0.648 -6.766 1.00 90.12 104 GLU A N 1
ATOM 819 C CA . GLU A 1 104 ? -12.166 2.066 -7.095 1.00 90.12 104 GLU A CA 1
ATOM 820 C C . GLU A 1 104 ? -10.838 2.643 -6.595 1.00 90.12 104 GLU A C 1
ATOM 822 O O . GLU A 1 104 ? -10.140 3.333 -7.337 1.00 90.12 104 GLU A O 1
ATOM 827 N N . TRP A 1 105 ? -10.416 2.265 -5.386 1.00 90.12 105 TRP A N 1
ATOM 828 C CA . TRP A 1 105 ? -9.119 2.638 -4.833 1.00 90.12 105 TRP A CA 1
ATOM 829 C C . TRP A 1 105 ? -7.944 2.122 -5.673 1.00 90.12 105 TRP A C 1
ATOM 831 O O . TRP A 1 105 ? -7.014 2.875 -5.971 1.00 90.12 105 TRP A O 1
ATOM 841 N N . LEU A 1 106 ? -7.984 0.860 -6.112 1.00 90.19 106 LEU A N 1
ATOM 842 C CA . LEU A 1 106 ? -6.945 0.299 -6.980 1.00 90.19 106 LEU A CA 1
ATOM 843 C C . LEU A 1 106 ? -6.883 1.018 -8.339 1.00 90.19 106 LEU A C 1
ATOM 845 O O . LEU A 1 106 ? -5.791 1.268 -8.856 1.00 90.19 106 LEU A O 1
ATOM 849 N N . GLN A 1 107 ? -8.035 1.382 -8.905 1.00 89.56 107 GLN A N 1
ATOM 850 C CA . GLN A 1 107 ? -8.115 2.133 -10.162 1.00 89.56 107 GLN A CA 1
ATOM 851 C C . GLN A 1 107 ? -7.594 3.565 -10.003 1.00 89.56 107 GLN A C 1
ATOM 853 O O . GLN A 1 107 ? -6.771 4.011 -10.801 1.00 89.56 107 GLN A O 1
ATOM 858 N N . ALA A 1 108 ? -7.991 4.252 -8.932 1.00 87.31 108 ALA A N 1
ATOM 859 C CA . ALA A 1 108 ? -7.515 5.584 -8.561 1.00 87.31 108 ALA A CA 1
ATOM 860 C C . ALA A 1 108 ? -5.992 5.653 -8.386 1.00 87.31 108 ALA A C 1
ATOM 862 O O . ALA A 1 108 ? -5.364 6.661 -8.710 1.00 87.31 108 ALA A O 1
ATOM 863 N N . LYS A 1 109 ? -5.381 4.575 -7.889 1.00 87.00 109 LYS A N 1
ATOM 864 C CA . LYS A 1 109 ? -3.927 4.451 -7.702 1.00 87.00 109 LYS A CA 1
ATOM 865 C C . LYS A 1 109 ? -3.195 3.997 -8.973 1.00 87.00 109 LYS A C 1
ATOM 867 O O . LYS A 1 109 ? -1.975 3.817 -8.938 1.00 87.00 109 LYS A O 1
ATOM 872 N N . MET A 1 110 ? -3.906 3.842 -10.093 1.00 87.56 110 MET A N 1
ATOM 873 C CA . MET A 1 110 ? -3.370 3.388 -11.380 1.00 87.56 110 MET A CA 1
ATOM 874 C C . MET A 1 110 ? -2.640 2.041 -11.270 1.00 87.56 110 MET A C 1
ATOM 876 O O . MET A 1 110 ? -1.499 1.893 -11.716 1.00 87.56 110 MET A O 1
ATOM 880 N N . PHE A 1 111 ? -3.263 1.058 -10.619 1.00 89.25 111 PHE A N 1
ATOM 881 C CA . PHE A 1 111 ? -2.812 -0.331 -10.714 1.00 89.25 111 PHE A CA 1
ATOM 882 C C . PHE A 1 111 ? -3.310 -0.975 -12.015 1.00 89.25 111 PHE A C 1
ATOM 884 O O . PHE A 1 111 ? -4.348 -0.591 -12.557 1.00 89.25 111 PHE A O 1
ATOM 891 N N . SER A 1 112 ? -2.572 -1.974 -12.513 1.00 89.06 112 SER A N 1
ATOM 892 C CA . SER A 1 112 ? -2.959 -2.731 -13.711 1.00 89.06 112 SER A CA 1
ATOM 893 C C . SER A 1 112 ? -4.357 -3.347 -13.566 1.00 89.06 112 SER A C 1
ATOM 895 O O . SER A 1 112 ? -4.755 -3.798 -12.485 1.00 89.06 112 SER A O 1
ATOM 897 N N . ALA A 1 113 ? -5.087 -3.435 -14.681 1.00 88.44 113 ALA A N 1
ATOM 898 C CA . ALA A 1 113 ? -6.382 -4.108 -14.744 1.00 88.44 113 ALA A CA 1
ATOM 899 C C . ALA A 1 113 ? -6.301 -5.573 -14.276 1.00 88.44 113 ALA A C 1
ATOM 901 O O . ALA A 1 113 ? -7.262 -6.084 -13.701 1.00 88.44 113 ALA A O 1
ATOM 902 N N . GLU A 1 114 ? -5.151 -6.231 -14.455 1.00 88.88 114 GLU A N 1
ATOM 903 C CA . GLU A 1 114 ? -4.914 -7.588 -13.955 1.00 88.88 114 GLU A CA 1
ATOM 904 C C . GLU A 1 114 ? -4.979 -7.644 -12.428 1.00 88.88 114 GLU A C 1
ATOM 906 O O . GLU A 1 114 ? -5.693 -8.474 -11.870 1.00 88.88 114 GLU A O 1
ATOM 911 N N . ILE A 1 115 ? -4.305 -6.717 -11.745 1.00 88.19 115 ILE A N 1
ATOM 912 C CA . ILE A 1 115 ? -4.302 -6.606 -10.279 1.00 88.19 115 ILE A CA 1
ATOM 913 C C . ILE A 1 115 ? -5.718 -6.315 -9.781 1.00 88.19 115 ILE A C 1
ATOM 915 O O . ILE A 1 115 ? -6.222 -6.973 -8.870 1.00 88.19 115 ILE A O 1
ATOM 919 N N . CYS A 1 116 ? -6.399 -5.386 -10.448 1.00 89.44 116 CYS A N 1
ATOM 920 C CA . CYS A 1 116 ? -7.790 -5.053 -10.173 1.00 89.44 116 CYS A CA 1
ATOM 921 C C . CYS A 1 116 ? -8.714 -6.279 -10.334 1.00 89.44 116 CYS A C 1
ATOM 923 O O . CYS A 1 116 ? -9.632 -6.486 -9.545 1.00 89.44 116 CYS A O 1
ATOM 925 N N . ALA A 1 117 ? -8.467 -7.148 -11.317 1.00 88.88 117 ALA A N 1
ATOM 926 C CA . ALA A 1 117 ? -9.230 -8.383 -11.487 1.00 88.88 117 ALA A CA 1
ATOM 927 C C . ALA A 1 117 ? -8.953 -9.410 -10.374 1.00 88.88 117 ALA A C 1
ATOM 929 O O . ALA A 1 117 ? -9.882 -10.093 -9.934 1.00 88.88 117 ALA A O 1
ATOM 930 N N . LYS A 1 118 ? -7.708 -9.505 -9.884 1.00 87.94 118 LYS A N 1
ATOM 931 C CA . LYS A 1 118 ? -7.330 -10.412 -8.783 1.00 87.94 118 LYS A CA 1
ATOM 932 C C . LYS A 1 118 ? -7.981 -10.018 -7.454 1.00 87.94 118 LYS A C 1
ATOM 934 O O . LYS A 1 118 ? -8.413 -10.900 -6.716 1.00 87.94 118 LYS A O 1
ATOM 939 N N . PHE A 1 119 ? -8.101 -8.721 -7.171 1.00 87.94 119 PHE A N 1
ATOM 940 C CA . PHE A 1 119 ? -8.670 -8.210 -5.915 1.00 87.94 119 PHE A CA 1
ATOM 941 C C . PHE A 1 119 ? -10.175 -7.918 -5.954 1.00 87.94 119 PHE A C 1
ATOM 943 O O . PHE A 1 119 ? -10.740 -7.502 -4.947 1.00 87.94 119 PHE A O 1
ATOM 950 N N . LYS A 1 120 ? -10.864 -8.227 -7.058 1.00 86.94 120 LYS A N 1
ATOM 951 C CA . LYS A 1 120 ? -12.293 -7.924 -7.261 1.00 86.94 120 LYS A CA 1
ATOM 952 C C . LYS A 1 120 ? -13.244 -8.467 -6.180 1.00 86.94 120 LYS A C 1
ATOM 954 O O . LYS A 1 120 ? -14.347 -7.956 -6.011 1.00 86.94 120 LYS A O 1
ATOM 959 N N . LYS A 1 121 ? -12.862 -9.537 -5.474 1.00 88.12 121 LYS A N 1
ATOM 960 C CA . LYS A 1 121 ? -13.666 -10.168 -4.404 1.00 88.12 121 LYS A CA 1
ATOM 961 C C . LYS A 1 121 ? -13.129 -9.883 -2.996 1.00 88.12 121 LYS A C 1
ATOM 963 O O . LYS A 1 121 ? -13.618 -10.463 -2.030 1.00 88.12 121 LYS A O 1
ATOM 968 N N . THR A 1 122 ? -12.119 -9.030 -2.877 1.00 86.56 122 THR A N 1
ATOM 969 C CA . THR A 1 122 ? -11.378 -8.792 -1.638 1.00 86.56 122 THR A CA 1
ATOM 970 C C . THR A 1 122 ? -11.938 -7.557 -0.937 1.00 86.56 122 THR A C 1
ATOM 972 O O . THR A 1 122 ? -12.025 -6.491 -1.535 1.00 86.56 122 THR A O 1
ATOM 975 N N . SER A 1 123 ? -12.338 -7.690 0.329 1.00 89.31 123 SER A N 1
ATOM 976 C CA . SER A 1 123 ? -12.789 -6.559 1.153 1.00 89.31 123 SER A CA 1
ATOM 977 C C . SER A 1 123 ? -11.611 -5.747 1.701 1.00 89.31 123 SER A C 1
ATOM 979 O O . SER A 1 123 ? -10.474 -6.227 1.716 1.00 89.31 123 SER A O 1
ATOM 981 N N . GLY A 1 124 ? -11.880 -4.538 2.206 1.00 86.44 124 GLY A N 1
ATOM 982 C CA . GLY A 1 124 ? -10.858 -3.667 2.798 1.00 86.44 124 GLY A CA 1
ATOM 983 C C . GLY A 1 124 ? -10.081 -4.352 3.924 1.00 86.44 124 GLY A C 1
ATOM 984 O O . GLY A 1 124 ? -8.853 -4.338 3.920 1.00 86.44 124 GLY A O 1
ATOM 985 N N . TYR A 1 125 ? -10.767 -5.065 4.826 1.00 86.50 125 TYR A N 1
ATOM 986 C CA . TYR A 1 125 ? -10.103 -5.874 5.856 1.00 86.50 125 TYR A CA 1
ATOM 987 C C . TYR A 1 125 ? -9.156 -6.925 5.275 1.00 86.50 125 TYR A C 1
ATOM 989 O O . TYR A 1 125 ? -8.032 -7.069 5.751 1.00 86.50 125 TYR A O 1
ATOM 997 N N . GLN A 1 126 ? -9.601 -7.653 4.249 1.00 87.75 126 GLN A N 1
ATOM 998 C CA . GLN A 1 126 ? -8.798 -8.706 3.645 1.00 87.75 126 GLN A CA 1
ATOM 999 C C . GLN A 1 126 ? -7.564 -8.106 2.967 1.00 87.75 126 GLN A C 1
ATOM 1001 O O . GLN A 1 126 ? -6.473 -8.601 3.211 1.00 87.75 126 GLN A O 1
ATOM 1006 N N . LEU A 1 127 ? -7.713 -7.023 2.191 1.00 88.94 127 LEU A N 1
ATOM 1007 C CA . LEU A 1 127 ? -6.610 -6.347 1.498 1.00 88.94 127 LEU A CA 1
ATOM 1008 C C . LEU A 1 127 ? -5.585 -5.766 2.482 1.00 88.94 127 LEU A C 1
ATOM 1010 O O . LEU A 1 127 ? -4.388 -6.000 2.335 1.00 88.94 127 LEU A O 1
ATOM 1014 N N . LEU A 1 128 ? -6.052 -5.057 3.513 1.00 86.75 128 LEU A N 1
ATOM 1015 C CA . LEU A 1 128 ? -5.191 -4.501 4.560 1.00 86.75 128 LEU A CA 1
ATOM 1016 C C . LEU A 1 128 ? -4.548 -5.613 5.414 1.00 86.75 128 LEU A C 1
ATOM 1018 O O . LEU A 1 128 ? -3.464 -5.422 5.961 1.00 86.75 128 LEU A O 1
ATOM 1022 N N . GLY A 1 129 ? -5.173 -6.785 5.521 1.00 84.19 129 GLY A N 1
ATOM 1023 C CA . GLY A 1 129 ? -4.654 -7.943 6.250 1.00 84.19 129 GLY A CA 1
ATOM 1024 C C . GLY A 1 129 ? -3.622 -8.790 5.495 1.00 84.19 129 GLY A C 1
ATOM 1025 O O . GLY A 1 129 ? -3.015 -9.665 6.111 1.00 84.19 129 GLY A O 1
ATOM 1026 N N . LEU A 1 130 ? -3.403 -8.565 4.194 1.00 86.00 130 LEU A N 1
ATOM 1027 C CA . LEU A 1 130 ? -2.434 -9.348 3.420 1.00 86.00 130 LEU A CA 1
ATOM 1028 C C . LEU A 1 130 ? -0.995 -9.061 3.861 1.00 86.00 130 LEU A C 1
ATOM 1030 O O . LEU A 1 130 ? -0.615 -7.914 4.108 1.00 86.00 130 LEU A O 1
ATOM 1034 N N . SER A 1 131 ? -0.185 -10.121 3.931 1.00 85.69 131 SER A N 1
ATOM 1035 C CA . SER A 1 131 ? 1.260 -10.007 4.122 1.00 85.69 131 SER A CA 1
ATOM 1036 C C . SER A 1 131 ? 1.971 -9.727 2.798 1.00 85.69 131 SER A C 1
ATOM 1038 O O . SER A 1 131 ? 1.449 -10.021 1.717 1.00 85.69 131 SER A O 1
ATOM 1040 N N . TYR A 1 132 ? 3.192 -9.198 2.893 1.00 86.69 132 TYR A N 1
ATOM 1041 C CA . TYR A 1 132 ? 4.053 -8.919 1.744 1.00 86.69 132 TYR A CA 1
ATOM 1042 C C . TYR A 1 132 ? 4.220 -10.145 0.825 1.00 86.69 132 TYR A C 1
ATOM 1044 O O . TYR A 1 132 ? 3.991 -10.033 -0.377 1.00 86.69 132 TYR A O 1
ATOM 1052 N N . ASP A 1 133 ? 4.474 -11.337 1.383 1.00 87.81 133 ASP A N 1
ATOM 1053 C CA . ASP A 1 133 ? 4.629 -12.576 0.602 1.00 87.81 133 ASP A CA 1
ATOM 1054 C C . ASP A 1 133 ? 3.399 -12.925 -0.247 1.00 87.81 133 ASP A C 1
ATOM 1056 O O . ASP A 1 133 ? 3.516 -13.516 -1.321 1.00 87.81 133 ASP A O 1
ATOM 1060 N N . GLN A 1 134 ? 2.196 -12.602 0.237 1.00 87.50 134 GLN A N 1
ATOM 1061 C CA . GLN A 1 134 ? 0.962 -12.858 -0.506 1.00 87.50 134 GLN A CA 1
ATOM 1062 C C . GLN A 1 134 ? 0.786 -11.838 -1.631 1.00 87.50 134 GLN A C 1
ATOM 1064 O O . GLN A 1 134 ? 0.418 -12.211 -2.744 1.00 87.50 134 GLN A O 1
ATOM 1069 N N . LEU A 1 135 ? 1.092 -10.566 -1.368 1.00 88.06 135 LEU A N 1
ATOM 1070 C CA . LEU A 1 135 ? 1.041 -9.504 -2.375 1.00 88.06 135 LEU A CA 1
ATOM 1071 C C . LEU A 1 135 ? 2.034 -9.769 -3.514 1.00 88.06 135 LEU A C 1
ATOM 1073 O O . LEU A 1 135 ? 1.662 -9.657 -4.683 1.00 88.06 135 LEU A O 1
ATOM 1077 N N . GLU A 1 136 ? 3.252 -10.199 -3.183 1.00 89.75 136 GLU A N 1
ATOM 1078 C CA . GLU A 1 136 ? 4.282 -10.566 -4.159 1.00 89.75 136 GLU A CA 1
ATOM 1079 C C . GLU A 1 136 ? 3.869 -11.779 -5.004 1.00 89.75 136 GLU A C 1
ATOM 1081 O O . GLU A 1 136 ? 4.022 -11.759 -6.224 1.00 89.75 136 GLU A O 1
ATOM 1086 N N . LYS A 1 137 ? 3.260 -12.807 -4.401 1.00 87.00 137 LYS A N 1
ATOM 1087 C CA . LYS A 1 137 ? 2.759 -13.976 -5.148 1.00 87.00 137 LYS A CA 1
ATOM 1088 C C . LYS A 1 137 ? 1.615 -13.642 -6.106 1.00 87.00 137 LYS A C 1
ATOM 1090 O O . LYS A 1 137 ? 1.513 -14.261 -7.162 1.00 87.00 137 LYS A O 1
ATOM 1095 N N . ILE A 1 138 ? 0.734 -12.714 -5.735 1.00 84.38 138 ILE A N 1
ATOM 1096 C CA . ILE A 1 138 ? -0.465 -12.384 -6.523 1.00 84.38 138 ILE A CA 1
ATOM 1097 C C . ILE A 1 138 ? -0.145 -11.378 -7.639 1.00 84.38 138 ILE A C 1
ATOM 1099 O O . ILE A 1 138 ? -0.687 -11.511 -8.737 1.00 84.38 138 ILE A O 1
ATOM 1103 N N . CYS A 1 139 ? 0.706 -10.383 -7.362 1.00 85.75 139 CYS A N 1
ATOM 1104 C CA . CYS A 1 139 ? 0.949 -9.236 -8.251 1.00 85.75 139 CYS A CA 1
ATOM 1105 C C . CYS A 1 139 ? 2.371 -9.180 -8.830 1.00 85.75 139 CYS A C 1
ATOM 1107 O O . CYS A 1 139 ? 2.641 -8.356 -9.700 1.00 85.75 139 CYS A O 1
ATOM 1109 N N . GLY A 1 140 ? 3.286 -10.024 -8.354 1.00 88.44 140 GLY A N 1
ATOM 1110 C CA . GLY A 1 140 ? 4.709 -9.959 -8.676 1.00 88.44 140 GLY A CA 1
ATOM 1111 C C . GLY A 1 140 ? 5.498 -9.005 -7.764 1.00 88.44 140 GLY A C 1
ATOM 1112 O O . GLY A 1 140 ? 4.917 -8.246 -6.984 1.00 88.44 140 GLY A O 1
ATOM 1113 N N . PRO A 1 141 ? 6.839 -9.013 -7.863 1.00 87.19 141 PRO A N 1
ATOM 1114 C CA . PRO A 1 141 ? 7.729 -8.299 -6.939 1.00 87.19 141 PRO A CA 1
ATOM 1115 C C . PRO A 1 141 ? 7.621 -6.771 -7.034 1.00 87.19 141 PRO A C 1
ATOM 1117 O O . PRO A 1 141 ? 7.692 -6.070 -6.026 1.00 87.19 141 PRO A O 1
ATOM 1120 N N . ILE A 1 142 ? 7.429 -6.235 -8.243 1.00 88.31 142 ILE A N 1
ATOM 1121 C CA . ILE A 1 142 ? 7.411 -4.784 -8.487 1.00 88.31 142 ILE A CA 1
ATOM 1122 C C . ILE A 1 142 ? 6.087 -4.181 -7.999 1.00 88.31 142 ILE A C 1
ATOM 1124 O O . ILE A 1 142 ? 6.075 -3.275 -7.163 1.00 88.31 142 ILE A O 1
ATOM 1128 N N . GLU A 1 143 ? 4.966 -4.720 -8.476 1.00 88.00 143 GLU A N 1
ATOM 1129 C CA . GLU A 1 143 ? 3.630 -4.230 -8.125 1.00 88.00 143 GLU A CA 1
ATOM 1130 C C . GLU A 1 143 ? 3.236 -4.604 -6.691 1.00 88.00 143 GLU A C 1
ATOM 1132 O O . GLU A 1 143 ? 2.597 -3.805 -6.009 1.00 88.00 143 GLU A O 1
ATOM 1137 N N . GLY A 1 144 ? 3.674 -5.765 -6.188 1.00 89.38 144 GLY A N 1
ATOM 1138 C CA . GLY A 1 144 ? 3.463 -6.179 -4.800 1.00 89.38 144 GLY A CA 1
ATOM 1139 C C . GLY A 1 144 ? 4.099 -5.210 -3.802 1.00 89.38 144 GLY A C 1
ATOM 1140 O O . GLY A 1 144 ? 3.434 -4.779 -2.861 1.00 89.38 144 GLY A O 1
ATOM 1141 N N . LYS A 1 145 ? 5.345 -4.778 -4.049 1.00 89.69 145 LYS A N 1
ATOM 1142 C CA . LYS A 1 145 ? 6.023 -3.760 -3.229 1.00 89.69 145 LYS A CA 1
ATOM 1143 C C . LYS A 1 145 ? 5.322 -2.402 -3.295 1.00 89.69 145 LYS A C 1
ATOM 1145 O O . LYS A 1 145 ? 5.180 -1.726 -2.276 1.00 89.69 145 LYS A O 1
ATOM 1150 N N . ARG A 1 146 ? 4.862 -1.997 -4.484 1.00 90.75 146 ARG A N 1
ATOM 1151 C CA . ARG A 1 146 ? 4.103 -0.750 -4.668 1.00 90.75 146 ARG A CA 1
ATOM 1152 C C . ARG A 1 146 ? 2.784 -0.782 -3.890 1.00 90.75 146 ARG A C 1
ATOM 1154 O O . ARG A 1 146 ? 2.464 0.182 -3.197 1.00 90.75 146 ARG A O 1
ATOM 1161 N N . LEU A 1 147 ? 2.046 -1.886 -3.979 1.00 90.12 147 LEU A N 1
ATOM 1162 C CA . LEU A 1 147 ? 0.770 -2.085 -3.296 1.00 90.12 147 LEU A CA 1
ATOM 1163 C C . LEU A 1 147 ? 0.940 -2.163 -1.774 1.00 90.12 147 LEU A C 1
ATOM 1165 O O . LEU A 1 147 ? 0.176 -1.525 -1.054 1.00 90.12 147 LEU A O 1
ATOM 1169 N N . GLU A 1 148 ? 1.967 -2.857 -1.280 1.00 89.50 148 GLU A N 1
ATOM 1170 C CA . GLU A 1 148 ? 2.293 -2.923 0.151 1.00 89.50 148 GLU A CA 1
ATOM 1171 C C . GLU A 1 148 ? 2.597 -1.536 0.728 1.00 89.50 148 GLU A C 1
ATOM 1173 O O . GLU A 1 148 ? 2.011 -1.157 1.744 1.00 89.50 148 GLU A O 1
ATOM 1178 N N . SER A 1 149 ? 3.402 -0.732 0.028 1.00 89.69 149 SER A N 1
ATOM 1179 C CA . SER A 1 149 ? 3.711 0.635 0.450 1.00 89.69 149 SER A CA 1
ATOM 1180 C C . SER A 1 149 ? 2.450 1.503 0.544 1.00 89.69 149 SER A C 1
ATOM 1182 O O . SER A 1 149 ? 2.257 2.200 1.541 1.00 89.69 149 SER A O 1
ATOM 1184 N N . GLN A 1 150 ? 1.548 1.416 -0.441 1.00 88.50 150 GLN A N 1
ATOM 1185 C CA . GLN A 1 150 ? 0.270 2.139 -0.412 1.00 88.50 150 GLN A CA 1
ATOM 1186 C C . GLN A 1 150 ? -0.651 1.647 0.713 1.00 88.50 150 GLN A C 1
ATOM 1188 O O . GLN A 1 150 ? -1.259 2.460 1.409 1.00 88.50 150 GLN A O 1
ATOM 1193 N N . ILE A 1 151 ? -0.725 0.333 0.938 1.00 88.19 151 ILE A N 1
ATOM 1194 C CA . ILE A 1 151 ? -1.479 -0.260 2.050 1.00 88.19 151 ILE A CA 1
ATOM 1195 C C . ILE A 1 151 ? -0.932 0.238 3.389 1.00 88.19 151 ILE A C 1
ATOM 1197 O O . ILE A 1 151 ? -1.713 0.561 4.279 1.00 88.19 151 ILE A O 1
ATOM 1201 N N . ASN A 1 152 ? 0.388 0.327 3.548 1.00 87.12 152 ASN A N 1
ATOM 1202 C CA . ASN A 1 152 ? 1.001 0.778 4.792 1.00 87.12 152 ASN A CA 1
ATOM 1203 C C . ASN A 1 152 ? 0.715 2.262 5.073 1.00 87.12 152 ASN A C 1
ATOM 1205 O O . ASN A 1 152 ? 0.422 2.629 6.212 1.00 87.12 152 ASN A O 1
ATOM 1209 N N . VAL A 1 153 ? 0.704 3.101 4.030 1.00 85.38 153 VAL A N 1
ATOM 1210 C CA . VAL A 1 153 ? 0.240 4.494 4.136 1.00 85.38 153 VAL A CA 1
ATOM 1211 C C . VAL A 1 153 ? -1.215 4.534 4.602 1.00 85.38 153 VAL A C 1
ATOM 1213 O O . VAL A 1 153 ? -1.505 5.207 5.590 1.00 85.38 153 VAL A O 1
ATOM 1216 N N . GLN A 1 154 ? -2.112 3.743 4.001 1.00 84.00 154 GLN A N 1
ATOM 1217 C CA . GLN A 1 154 ? -3.510 3.714 4.448 1.00 84.00 154 GLN A CA 1
ATOM 1218 C C . GLN A 1 154 ? -3.683 3.147 5.84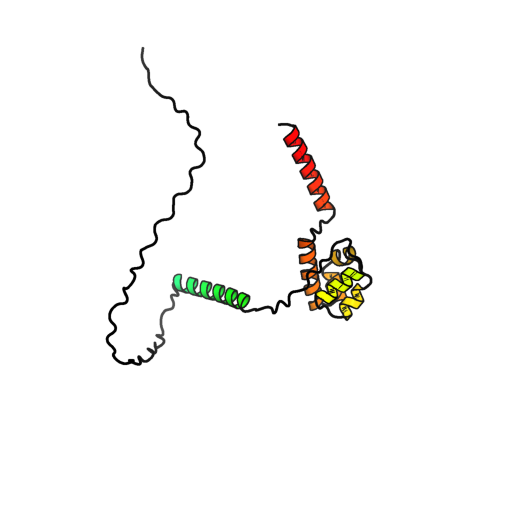6 1.00 84.00 154 GLN A C 1
ATOM 1220 O O . GLN A 1 154 ? -4.497 3.666 6.599 1.00 84.00 154 GLN A O 1
ATOM 1225 N N . LYS A 1 155 ? -2.879 2.168 6.261 1.00 82.62 155 LYS A N 1
ATOM 1226 C CA . LYS A 1 155 ? -2.877 1.696 7.651 1.00 82.62 155 LYS A CA 1
ATOM 1227 C C . LYS A 1 155 ? -2.517 2.810 8.632 1.00 82.62 155 LYS A C 1
ATOM 1229 O O . LYS A 1 155 ? -3.121 2.895 9.701 1.00 82.62 155 LYS A O 1
ATOM 1234 N N . GLY A 1 156 ? -1.557 3.660 8.266 1.00 72.62 156 GLY A N 1
ATOM 1235 C CA . GLY A 1 156 ? -1.167 4.830 9.048 1.00 72.62 156 GLY A CA 1
ATOM 1236 C C . GLY A 1 156 ? -2.248 5.911 9.096 1.00 72.62 156 GLY A C 1
ATOM 1237 O O . GLY A 1 156 ? -2.523 6.435 10.173 1.00 72.62 156 GLY A O 1
ATOM 1238 N N . VAL A 1 157 ? -2.879 6.213 7.957 1.00 70.44 157 VAL A N 1
ATOM 1239 C CA . VAL A 1 157 ? -3.875 7.294 7.818 1.00 70.44 157 VAL A CA 1
ATOM 1240 C C . VAL A 1 157 ? -5.245 6.904 8.382 1.00 70.44 157 VAL A C 1
ATOM 1242 O O . VAL A 1 157 ? -5.829 7.658 9.150 1.00 70.44 157 VAL A O 1
ATOM 1245 N N . SER A 1 158 ? -5.728 5.704 8.061 1.00 64.31 158 SER A N 1
ATOM 1246 C CA . SER A 1 158 ? -7.015 5.150 8.5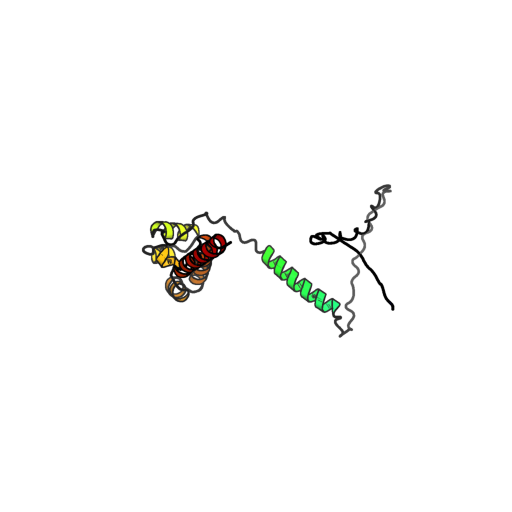17 1.00 64.31 158 SER A CA 1
ATOM 1247 C C . SER A 1 158 ? -7.020 4.827 10.022 1.00 64.31 158 SER A C 1
ATOM 1249 O O . SER A 1 158 ? -8.052 4.524 10.618 1.00 64.31 158 SER A O 1
ATOM 1251 N N . GLY A 1 159 ? -5.851 4.877 10.675 1.00 58.16 159 GLY A N 1
ATOM 1252 C CA . GLY A 1 159 ? -5.711 4.436 12.055 1.00 58.16 159 GLY A CA 1
ATOM 1253 C C . GLY A 1 159 ? -6.049 2.955 12.179 1.00 58.16 159 GLY A C 1
ATOM 1254 O O . GLY A 1 159 ? -6.772 2.579 13.102 1.00 58.16 159 GLY A O 1
ATOM 1255 N N . TYR A 1 160 ? -5.540 2.125 11.253 1.00 58.78 160 TYR A N 1
ATOM 1256 C CA . TYR A 1 160 ? -5.678 0.668 11.274 1.00 58.78 160 TYR A CA 1
ATOM 1257 C C . TYR A 1 160 ? -5.047 0.130 12.561 1.00 58.78 160 TYR A C 1
ATOM 1259 O O . TYR A 1 160 ? -3.869 -0.221 12.643 1.00 58.78 160 TYR A O 1
ATOM 1267 N N . GLN A 1 161 ? -5.843 0.132 13.619 1.00 53.88 161 GLN A N 1
ATOM 1268 C CA . GLN A 1 161 ? -5.524 -0.489 14.878 1.00 53.88 161 GLN A CA 1
ATOM 1269 C C . GLN A 1 161 ? -5.878 -1.953 14.689 1.00 53.88 161 GLN A C 1
ATOM 1271 O O . GLN A 1 161 ? -7.049 -2.328 14.671 1.00 53.88 161 GLN A O 1
ATOM 1276 N N . THR A 1 162 ? -4.860 -2.806 14.572 1.00 55.41 162 THR A N 1
ATOM 1277 C CA . THR A 1 162 ? -5.020 -4.196 15.005 1.00 55.41 162 THR A CA 1
ATOM 1278 C C . THR A 1 162 ? -5.754 -4.161 16.343 1.00 55.41 162 THR A C 1
ATOM 1280 O O . THR A 1 162 ? -5.413 -3.330 17.186 1.00 55.41 162 THR A O 1
ATOM 1283 N N . MET A 1 163 ? -6.782 -4.999 16.529 1.00 54.69 163 MET A N 1
ATOM 1284 C CA . MET A 1 163 ? -7.700 -4.894 17.678 1.00 54.69 163 MET A CA 1
ATOM 1285 C C . MET A 1 163 ? -6.976 -4.701 19.029 1.00 54.69 163 MET A C 1
ATOM 1287 O O . MET A 1 163 ? -7.451 -3.946 19.873 1.00 54.69 163 MET A O 1
ATOM 1291 N N . GLY A 1 164 ? -5.768 -5.259 19.187 1.00 55.69 164 GLY A N 1
ATOM 1292 C CA . GLY A 1 164 ? -4.929 -5.083 20.378 1.00 55.69 164 GLY A CA 1
ATOM 1293 C C . GLY A 1 164 ? -4.463 -3.648 20.694 1.00 55.69 164 GLY A C 1
ATOM 1294 O O . GLY A 1 164 ? -4.258 -3.328 21.862 1.00 55.69 164 GLY A O 1
ATOM 1295 N N . ARG A 1 165 ? -4.320 -2.743 19.713 1.00 59.53 165 ARG A N 1
ATOM 1296 C CA . ARG A 1 165 ? -3.911 -1.344 19.973 1.00 59.53 165 ARG A CA 1
ATOM 1297 C C . ARG A 1 165 ? -5.066 -0.505 20.538 1.00 59.53 165 ARG A C 1
ATOM 1299 O O . ARG A 1 165 ? -4.834 0.325 21.418 1.00 59.53 165 ARG A O 1
ATOM 1306 N N . SER A 1 166 ? -6.295 -0.789 20.100 1.00 63.44 166 SER A N 1
ATOM 1307 C CA . SER A 1 166 ? -7.517 -0.156 20.616 1.00 63.44 166 SER A CA 1
ATOM 1308 C C . SER A 1 166 ? -7.831 -0.627 22.038 1.00 63.44 166 SER A C 1
ATOM 1310 O O . SER A 1 166 ? -8.145 0.190 22.904 1.00 63.44 166 SER A O 1
ATOM 1312 N N . GLU A 1 167 ? -7.655 -1.922 22.310 1.00 66.81 167 GLU A N 1
ATOM 1313 C CA . GLU A 1 167 ? -7.816 -2.487 23.651 1.00 66.81 167 GLU A CA 1
ATOM 1314 C C . GLU A 1 167 ? -6.817 -1.881 24.647 1.00 66.81 167 GLU A C 1
ATOM 1316 O O . GLU A 1 167 ? -7.215 -1.391 25.705 1.00 66.81 167 GLU A O 1
ATOM 1321 N N . LEU A 1 168 ? -5.530 -1.817 24.287 1.00 76.00 168 LEU A N 1
ATOM 1322 C CA . LEU A 1 168 ? -4.511 -1.195 25.132 1.00 76.00 168 LEU A CA 1
ATOM 1323 C C . LEU A 1 168 ? -4.820 0.283 25.403 1.00 76.00 168 LEU A C 1
ATOM 1325 O O . LEU A 1 168 ? -4.695 0.733 26.542 1.00 76.00 168 LEU A O 1
ATOM 1329 N N . GLN A 1 169 ? -5.260 1.045 24.395 1.00 75.75 169 GLN A N 1
ATOM 1330 C CA . GLN A 1 169 ? -5.695 2.427 24.614 1.00 75.75 169 GLN A CA 1
ATOM 1331 C C . GLN A 1 169 ? -6.870 2.520 25.590 1.00 75.75 169 GLN A C 1
ATOM 1333 O O . GLN A 1 169 ? -6.853 3.387 26.465 1.00 75.75 169 GLN A O 1
ATOM 1338 N N . ALA A 1 170 ? -7.860 1.632 25.487 1.00 78.75 170 ALA A N 1
ATOM 1339 C CA . ALA A 1 170 ? -8.990 1.602 26.411 1.00 78.75 170 ALA A CA 1
ATOM 1340 C C . ALA A 1 170 ? -8.541 1.287 27.850 1.00 78.75 170 ALA A C 1
ATOM 1342 O O . ALA A 1 170 ? -8.987 1.943 28.797 1.00 78.75 170 ALA A O 1
ATOM 1343 N N . VAL A 1 171 ? -7.609 0.344 28.021 1.00 80.06 171 VAL A N 1
ATOM 1344 C CA . VAL A 1 171 ? -7.003 0.014 29.321 1.00 80.06 171 VAL A CA 1
ATOM 1345 C C . VAL A 1 171 ? -6.238 1.213 29.891 1.00 80.06 171 VAL A C 1
ATOM 1347 O O . VAL A 1 171 ? -6.448 1.580 31.049 1.00 80.06 171 VAL A O 1
ATOM 1350 N N . LEU A 1 172 ? -5.405 1.874 29.083 1.00 83.62 172 LEU A N 1
ATOM 1351 C CA . LEU A 1 172 ? -4.643 3.058 29.495 1.00 83.62 172 LEU A CA 1
ATOM 1352 C C . LEU A 1 172 ? -5.556 4.242 29.844 1.00 83.62 172 LEU A C 1
ATOM 1354 O O . LEU A 1 172 ? -5.319 4.930 30.836 1.00 83.62 172 LEU A O 1
ATOM 1358 N N . ALA A 1 173 ? -6.622 4.469 29.076 1.00 84.12 173 ALA A N 1
ATOM 1359 C CA . ALA A 1 173 ? -7.611 5.508 29.358 1.00 84.12 173 ALA A CA 1
ATOM 1360 C C . ALA A 1 173 ? -8.360 5.238 30.674 1.00 84.12 173 ALA A C 1
ATOM 1362 O O . ALA A 1 173 ? -8.567 6.151 31.476 1.00 84.12 173 ALA A O 1
ATOM 1363 N N . LYS A 1 174 ? -8.715 3.974 30.938 1.00 84.62 174 LYS A N 1
ATOM 1364 C CA . LYS A 1 174 ? -9.340 3.553 32.198 1.00 84.62 174 LYS A CA 1
ATOM 1365 C C . LYS A 1 174 ? -8.396 3.725 33.392 1.00 84.62 174 LYS A C 1
ATOM 1367 O O . LYS A 1 174 ? -8.835 4.186 34.444 1.00 84.62 174 LYS A O 1
ATOM 1372 N N . ALA A 1 175 ? -7.112 3.406 33.229 1.00 80.75 175 ALA A N 1
ATOM 1373 C CA . ALA A 1 175 ? -6.099 3.622 34.260 1.00 80.75 175 ALA A CA 1
ATOM 1374 C C . ALA A 1 175 ? -5.915 5.117 34.582 1.00 80.75 175 ALA A C 1
ATOM 1376 O O . ALA A 1 175 ? -5.900 5.484 35.754 1.00 80.75 175 ALA A O 1
ATOM 1377 N N . ARG A 1 176 ? -5.870 5.989 33.563 1.00 82.00 176 ARG A N 1
ATOM 1378 C CA . ARG A 1 176 ? -5.778 7.452 33.740 1.00 82.00 176 ARG A CA 1
ATOM 1379 C C . ARG A 1 176 ? -6.954 8.024 34.532 1.00 82.00 176 ARG A C 1
ATOM 1381 O O . ARG A 1 176 ? -6.727 8.727 35.510 1.00 82.00 176 ARG A O 1
ATOM 1388 N N . LYS A 1 177 ? -8.192 7.646 34.187 1.00 80.38 177 LYS A N 1
ATOM 1389 C CA . LYS A 1 177 ? -9.391 8.085 34.929 1.00 80.38 177 LYS A CA 1
ATOM 1390 C C . LYS A 1 177 ? -9.346 7.709 36.410 1.00 80.38 177 LYS A C 1
ATOM 1392 O O . LYS A 1 177 ? -9.814 8.473 37.248 1.00 80.38 177 LYS A O 1
ATOM 1397 N N . LYS A 1 178 ? -8.785 6.542 36.744 1.00 78.00 178 LYS A N 1
ATOM 1398 C CA . LYS A 1 178 ? -8.678 6.090 38.137 1.00 78.00 178 LYS A CA 1
ATOM 1399 C C . LYS A 1 178 ? -7.670 6.911 38.949 1.00 78.00 178 LYS A C 1
ATOM 1401 O O . LYS A 1 178 ? -7.885 7.091 40.138 1.00 78.00 178 LYS A O 1
ATOM 1406 N N . ILE A 1 179 ? -6.609 7.411 38.316 1.00 78.56 179 ILE A N 1
ATOM 1407 C CA . ILE A 1 179 ? -5.610 8.278 38.960 1.00 78.56 179 ILE A CA 1
ATOM 1408 C C . ILE A 1 179 ? -6.204 9.667 39.218 1.00 78.56 179 ILE A C 1
ATOM 1410 O O . ILE A 1 179 ? -6.083 10.186 40.321 1.00 78.56 179 ILE A O 1
ATOM 1414 N N . GLU A 1 180 ? -6.909 10.224 38.232 1.00 72.25 180 GLU A N 1
ATOM 1415 C CA . GLU A 1 180 ? -7.544 11.546 38.329 1.00 72.25 180 GLU A CA 1
ATOM 1416 C C . GLU A 1 180 ? -8.703 11.575 39.340 1.00 72.25 180 GLU A C 1
ATOM 1418 O O . GLU A 1 180 ? -8.922 12.581 39.997 1.00 72.25 180 GLU A O 1
ATOM 1423 N N . SER A 1 181 ? -9.400 10.448 39.535 1.00 71.44 181 SER A N 1
ATOM 1424 C CA . SER A 1 181 ? -10.462 10.318 40.552 1.00 71.44 181 SER A CA 1
ATOM 1425 C C . SER A 1 181 ? -9.936 10.089 41.981 1.00 71.44 181 SER A C 1
ATOM 1427 O O . SER A 1 181 ? -10.733 10.011 42.911 1.00 71.44 181 SER A O 1
ATOM 1429 N N . ASN A 1 182 ? -8.623 9.901 42.157 1.00 59.78 182 ASN A N 1
ATOM 1430 C CA . ASN A 1 182 ? -7.963 9.661 43.447 1.00 59.78 182 ASN A CA 1
ATOM 1431 C C . ASN A 1 182 ? -7.040 10.840 43.833 1.00 59.78 182 ASN A C 1
ATOM 1433 O O . ASN A 1 182 ? -6.081 10.658 44.582 1.00 59.78 182 ASN A O 1
ATOM 1437 N N . SER A 1 183 ? -7.274 12.032 43.282 1.00 50.03 183 SER A N 1
ATOM 1438 C CA . SER A 1 183 ? -6.617 13.290 43.671 1.00 50.03 183 SER A CA 1
ATOM 1439 C C . SER A 1 183 ? -7.643 14.299 44.161 1.00 50.03 183 SER A C 1
ATOM 1441 O O . SER A 1 183 ? -8.801 14.221 43.696 1.00 50.03 183 SER A O 1
#

Sequence (183 aa):
MINKLFSEDIDTRSGPVPPPPPPPMPTVETIQLNDIPNTEPIIRPPLKRSPSIMSTMTTTSERMQDELNIVLSMFRDNKSKNYDITQTPEIYIDQRSTPSEVQEWLQAKMFSAEICAKFKKTSGYQLLGLSYDQLEKICGPIEGKRLESQINVQKGVSGYQTMGRSELQAVLAKARKKIESNS

Organism: Photinus pyralis (NCBI:txid7054)

Foldseek 3Di:
DDDDDDDDDDDDDDDDDDDDDDDDDPDDPPPDDDDDDDDDDDDDDDPDDDDDPDDPDCDPVNVVVVVVVVVVVVVVVVVVPPPVCPPQPPQAFDLQADLVSVLVNCVSVPHDVQLSVLSSHPGSNRLLPDDLVVLCVRRNDPVSVVSVVVSVVRCVVNVVDPVVVVVVVVVVVVVVVVVVVVD

pLDDT: mean 70.95, std 17.87, range [34.81, 94.0]

Secondary structure (DSSP, 8-state):
--------------PPPPPPPPPPPP---------PPP-----PPP-------------HHHHHHHHHHHHHHHHHHHHH--------------TT--HHHHHHHHHHTT--HHHHHHTTT--HHHHHH--HHHHHHHH-HHHHHHHHHHHHHHHHHTT---HHHHHHHHHHHHHHHHHHTT-

Radius of gyration: 33.64 Å; chains: 1; bounding box: 68×72×99 Å

InterPro domains:
  IPR013761 Sterile alpha motif/pointed domain superfamily [G3DSA:1.10.150.50] (79-161)
  IPR013761 Sterile alpha motif/pointed domain superfamily [SSF47769] (98-155)
  IPR039801 Epidermal growth factor receptor kinase substrate 8-like [PTHR12287] (16-181)
  IPR041418 SAM domain [PF18016] (88-151)